Protein AF-A0ABD0R210-F1 (afdb_monomer)

Foldseek 3Di:
DCCVVVHPLCVVCVVPPSVVVVVLVVVVVQCVPPVRVPCPPPDPVVVVVVSD

Sequence (52 aa):
YQINARTELAVRYNDISPLENHHCAVAFQILSMPECNIFANVEPDSFKQIRQ

Nearest PDB structures (foldseek):
  6njh-assembly1_A  TM=9.576E-01  e=1.927E-03  Homo sapiens
  6njh-assembly3_C  TM=9.624E-01  e=2.615E-03  Homo sapiens
  4wcu-assembly1_B  TM=9.389E-01  e=2.423E-03  Homo sapiens
  3tvx-assembly2_B  TM=9.463E-01  e=3.045E-03  Homo sapiens
  4npv-assembly1_A  TM=9.785E-01  e=1.201E-02  Homo sapiens

Secondary structure (DSSP, 8-state):
-TTTTT-HHHHHTTTSSHHHHHHHHHHHHHHTSTTT-TTTTS-HHHHHHHH-

InterPro domains:
  IPR002073 3'5'-cyclic nucleotide phosphodiesterase, catalytic domain [PF00233] (1-52)
  IPR002073 3'5'-cyclic nucleotide phosphodiesterase, catalytic domain [PS51845] (1-52)
  IPR036971 3'5'-cyclic nucleotide 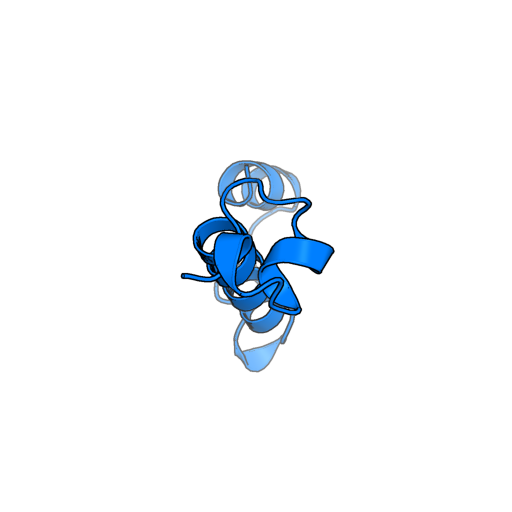phosphodiesterase, catalytic domain superfamily [G3DSA:1.10.1300.10] (1-52)

Radius of gyration: 14.2 Å; Cα contacts (8 Å, |Δi|>4): 26; chains: 1; bounding box: 29×15×38 Å

Mean predicted aligned error: 5.26 Å

Structure (mmCIF, N/CA/C/O backbone):
data_AF-A0ABD0R210-F1
#
_entry.id   AF-A0ABD0R210-F1
#
loop_
_atom_site.group_PDB
_atom_site.id
_atom_site.type_symbol
_atom_site.label_atom_id
_atom_site.label_alt_id
_atom_site.label_comp_id
_atom_site.label_asym_id
_atom_site.label_entity_id
_atom_site.label_seq_id
_atom_site.pdbx_PDB_ins_code
_atom_site.Cartn_x
_atom_site.Cartn_y
_atom_site.Cartn_z
_atom_site.occupancy
_atom_site.B_iso_or_equiv
_atom_site.auth_seq_id
_atom_site.auth_comp_id
_atom_site.auth_asym_id
_atom_site.auth_atom_id
_atom_site.pdbx_PDB_model_num
ATOM 1 N N . TYR A 1 1 ? 10.083 -7.049 -14.368 1.00 72.12 1 TYR A N 1
ATOM 2 C CA . TYR A 1 1 ? 9.098 -6.832 -15.451 1.00 72.12 1 TYR A CA 1
ATOM 3 C C . TYR A 1 1 ? 8.564 -5.403 -15.449 1.00 72.12 1 TYR A C 1
ATOM 5 O O . TYR A 1 1 ? 8.781 -4.718 -16.435 1.00 72.12 1 TYR A O 1
ATOM 13 N N . GLN A 1 2 ? 7.953 -4.930 -14.351 1.00 68.44 2 GLN A N 1
ATOM 14 C CA . GLN A 1 2 ? 7.277 -3.619 -14.276 1.00 68.44 2 GLN A CA 1
ATOM 15 C C . GLN A 1 2 ? 8.131 -2.431 -14.781 1.00 68.44 2 GLN A C 1
ATOM 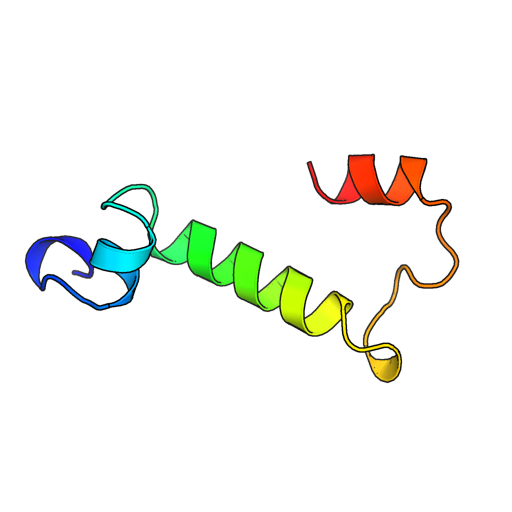17 O O . GLN A 1 2 ? 7.654 -1.678 -15.628 1.00 68.44 2 GLN A O 1
ATOM 22 N N . ILE A 1 3 ? 9.387 -2.320 -14.323 1.00 57.34 3 ILE A N 1
ATOM 23 C CA . ILE A 1 3 ? 10.332 -1.239 -14.681 1.00 57.34 3 ILE A CA 1
ATOM 24 C C . ILE A 1 3 ? 10.717 -1.301 -16.168 1.00 57.34 3 ILE A C 1
ATOM 26 O O . ILE A 1 3 ? 10.462 -0.376 -16.934 1.00 57.34 3 ILE A O 1
ATOM 30 N N . ASN A 1 4 ? 11.248 -2.441 -16.621 1.00 61.09 4 ASN A N 1
ATOM 31 C CA . ASN A 1 4 ? 11.706 -2.607 -18.008 1.00 61.09 4 ASN A CA 1
ATOM 32 C C . ASN A 1 4 ? 10.574 -2.481 -19.042 1.00 61.09 4 ASN A C 1
ATOM 34 O O . ASN A 1 4 ? 10.819 -2.054 -20.166 1.00 61.09 4 ASN A O 1
ATOM 38 N N . ALA A 1 5 ? 9.343 -2.841 -18.668 1.00 72.00 5 ALA A N 1
ATOM 39 C CA . ALA A 1 5 ? 8.164 -2.720 -19.520 1.00 72.00 5 ALA A CA 1
ATOM 40 C C . ALA A 1 5 ? 7.466 -1.348 -19.413 1.00 72.00 5 ALA A C 1
ATOM 42 O O . ALA A 1 5 ? 6.435 -1.160 -20.052 1.00 72.00 5 ALA A O 1
ATOM 43 N N . ARG A 1 6 ? 7.999 -0.402 -18.615 1.00 75.06 6 ARG A N 1
ATOM 44 C CA . ARG A 1 6 ? 7.428 0.943 -18.381 1.00 75.06 6 ARG A CA 1
ATOM 45 C C . ARG A 1 6 ? 5.927 0.920 -18.099 1.00 75.06 6 ARG A C 1
ATOM 47 O O . ARG A 1 6 ? 5.149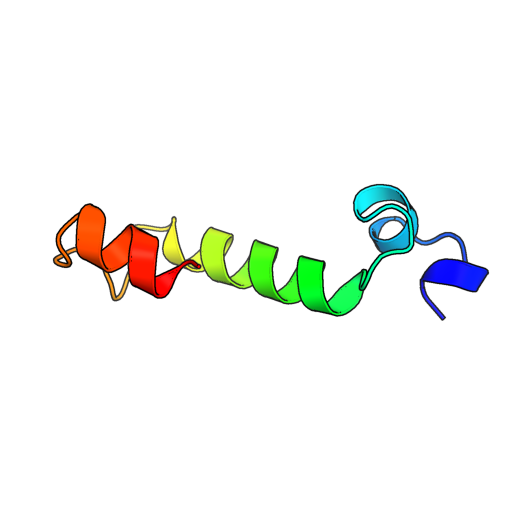 1.717 -18.616 1.00 75.06 6 ARG A O 1
ATOM 54 N N . THR A 1 7 ? 5.529 -0.053 -17.295 1.00 77.06 7 THR A N 1
ATOM 55 C CA . THR A 1 7 ? 4.139 -0.232 -16.875 1.00 77.06 7 THR A CA 1
ATOM 56 C C . THR A 1 7 ? 3.632 0.983 -16.099 1.00 77.06 7 THR A C 1
ATOM 58 O O . THR A 1 7 ? 4.409 1.733 -15.510 1.00 77.06 7 THR A O 1
ATOM 61 N N . GLU A 1 8 ? 2.313 1.148 -16.031 1.00 79.31 8 GLU A N 1
ATOM 62 C CA . GLU A 1 8 ? 1.684 2.227 -15.264 1.00 79.31 8 GLU A CA 1
ATOM 63 C C . GLU A 1 8 ? 2.130 2.241 -13.791 1.00 79.31 8 GLU A C 1
ATOM 65 O O . GLU A 1 8 ? 2.321 3.310 -13.220 1.00 79.31 8 GLU A O 1
ATOM 70 N N . LEU A 1 9 ? 2.370 1.069 -13.189 1.00 71.38 9 LEU A N 1
ATOM 71 C CA . LEU A 1 9 ? 2.885 0.959 -11.820 1.00 71.38 9 LEU A CA 1
ATOM 72 C C . LEU A 1 9 ? 4.329 1.453 -11.699 1.00 71.38 9 LEU A C 1
ATOM 74 O O . LEU A 1 9 ? 4.658 2.138 -10.736 1.00 71.38 9 LEU A O 1
ATOM 78 N N . ALA A 1 10 ? 5.182 1.143 -12.675 1.00 69.50 10 ALA A N 1
ATOM 79 C CA . ALA A 1 10 ? 6.557 1.631 -12.702 1.00 69.50 10 ALA A CA 1
ATOM 80 C C . ALA A 1 10 ? 6.618 3.160 -12.835 1.00 69.50 1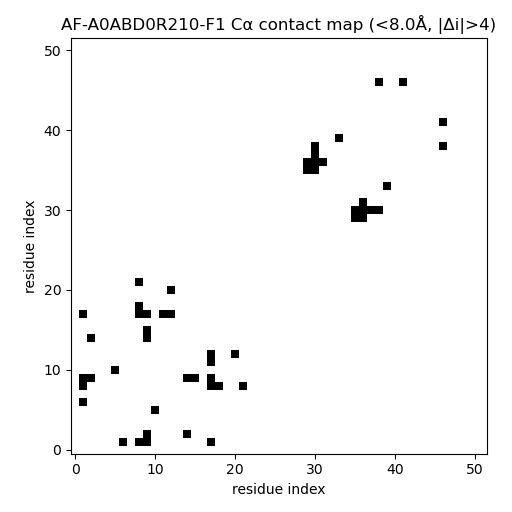0 ALA A C 1
ATOM 82 O O . ALA A 1 10 ? 7.345 3.807 -12.088 1.00 69.50 10 ALA A O 1
ATOM 83 N N . VAL A 1 11 ? 5.770 3.746 -13.688 1.00 76.31 11 VAL A N 1
ATOM 84 C CA . VAL A 1 11 ? 5.637 5.208 -13.808 1.00 76.31 11 VAL A CA 1
ATOM 85 C C . VAL A 1 11 ? 5.062 5.819 -12.525 1.00 76.31 11 VAL A C 1
ATOM 87 O O . VAL A 1 11 ? 5.610 6.786 -12.005 1.00 76.31 11 VAL A O 1
ATOM 90 N N . ARG A 1 12 ? 3.986 5.241 -11.975 1.00 79.44 12 ARG A N 1
ATOM 91 C CA . ARG A 1 12 ? 3.319 5.722 -10.751 1.00 79.44 12 ARG A CA 1
ATOM 92 C C . ARG A 1 12 ? 4.246 5.725 -9.537 1.00 79.44 12 ARG A C 1
ATOM 94 O O . ARG A 1 12 ? 4.146 6.628 -8.711 1.00 79.44 12 ARG A O 1
ATOM 101 N N . TYR A 1 13 ? 5.122 4.730 -9.426 1.00 85.75 13 TYR A N 1
ATOM 102 C CA . TYR A 1 13 ? 6.036 4.573 -8.294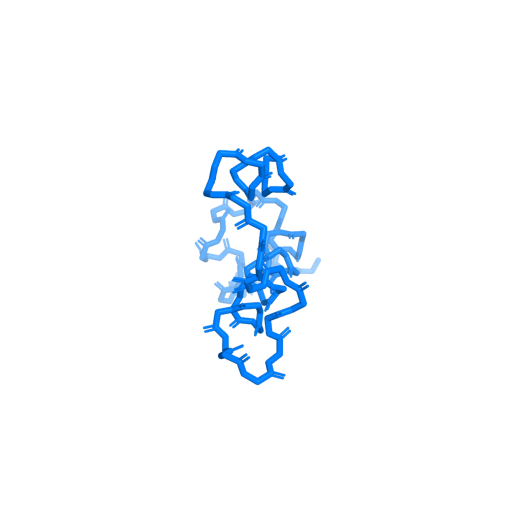 1.00 85.75 13 TYR A CA 1
ATOM 103 C C . TYR A 1 13 ? 7.489 4.935 -8.621 1.00 85.75 13 TYR A C 1
ATOM 105 O O . TYR A 1 13 ? 8.380 4.628 -7.835 1.00 85.75 13 TYR A O 1
ATOM 113 N N . ASN A 1 14 ? 7.731 5.626 -9.741 1.00 80.69 14 ASN A N 1
ATOM 114 C CA . ASN A 1 14 ? 9.054 6.102 -10.165 1.00 80.69 14 ASN A CA 1
ATOM 115 C C . ASN A 1 14 ? 10.142 5.016 -10.097 1.00 80.69 14 ASN A C 1
ATOM 117 O O . ASN A 1 14 ? 11.231 5.256 -9.584 1.00 80.69 14 ASN A O 1
ATOM 121 N N . ASP A 1 15 ? 9.818 3.807 -10.555 1.00 77.56 15 ASP A N 1
ATOM 122 C CA . ASP A 1 15 ? 10.678 2.616 -10.520 1.00 77.56 15 ASP A CA 1
ATOM 123 C C . ASP A 1 15 ? 11.125 2.142 -9.118 1.00 77.56 15 ASP A C 1
ATOM 125 O O . ASP A 1 15 ? 11.875 1.171 -9.001 1.00 77.56 15 ASP A O 1
ATOM 129 N N . ILE A 1 16 ? 10.618 2.747 -8.039 1.00 81.06 16 ILE A N 1
ATOM 130 C CA . ILE A 1 16 ? 10.915 2.367 -6.654 1.00 81.06 16 ILE A CA 1
ATOM 131 C C . ILE A 1 16 ? 9.843 1.393 -6.167 1.00 81.06 16 ILE A C 1
ATOM 133 O O . ILE A 1 16 ? 8.698 1.781 -5.933 1.00 81.06 16 ILE A O 1
ATOM 137 N N . SER A 1 17 ? 10.221 0.122 -6.002 1.00 83.19 17 SER A N 1
ATOM 138 C CA . SER A 1 17 ? 9.381 -0.950 -5.434 1.00 83.19 17 SER A CA 1
ATOM 139 C C . SER A 1 17 ? 7.907 -0.891 -5.894 1.00 83.19 17 SER A C 1
ATOM 141 O O . SER A 1 17 ? 6.997 -0.722 -5.075 1.00 83.19 17 SER A O 1
ATOM 143 N N . PRO A 1 18 ? 7.637 -0.928 -7.217 1.00 77.62 18 PRO A N 1
ATOM 144 C CA . PRO A 1 18 ? 6.324 -0.586 -7.764 1.00 77.62 18 PRO A CA 1
ATOM 145 C C . PRO A 1 18 ? 5.216 -1.566 -7.369 1.00 77.62 18 PRO A C 1
ATOM 147 O O . PRO A 1 18 ? 4.051 -1.181 -7.346 1.00 77.62 18 PRO A O 1
ATOM 150 N N . LEU A 1 19 ? 5.547 -2.823 -7.064 1.00 83.38 19 LEU A N 1
ATOM 151 C CA . LEU A 1 19 ? 4.557 -3.807 -6.620 1.00 83.38 19 LEU A CA 1
ATOM 152 C C . LEU A 1 19 ? 4.277 -3.673 -5.126 1.00 83.38 19 LEU A C 1
ATOM 154 O O . LEU A 1 19 ? 3.121 -3.668 -4.722 1.00 83.38 19 LEU A O 1
ATOM 158 N N . GLU A 1 20 ? 5.313 -3.497 -4.315 1.00 86.88 20 GLU A N 1
ATOM 159 C CA . GLU A 1 20 ? 5.208 -3.328 -2.867 1.00 86.88 20 GLU A CA 1
ATOM 160 C C . GLU A 1 20 ? 4.407 -2.065 -2.532 1.00 86.88 20 GLU A C 1
ATOM 162 O O . GLU A 1 20 ? 3.472 -2.109 -1.732 1.00 86.88 20 GLU 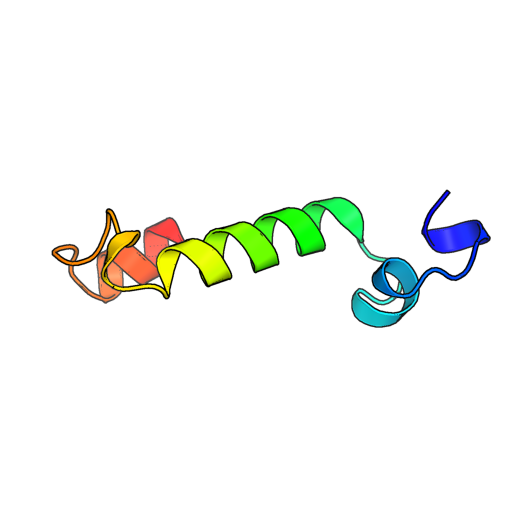A O 1
ATOM 167 N N . ASN A 1 21 ? 4.690 -0.958 -3.226 1.00 82.00 21 ASN A N 1
ATOM 168 C CA . ASN A 1 21 ? 3.917 0.271 -3.085 1.00 82.00 21 ASN A CA 1
ATOM 169 C C . ASN A 1 21 ? 2.470 0.115 -3.579 1.00 82.00 21 ASN A C 1
ATOM 171 O O . ASN A 1 21 ? 1.556 0.702 -2.993 1.00 82.00 21 ASN A O 1
ATOM 175 N N . HIS A 1 22 ? 2.238 -0.691 -4.621 1.00 88.12 22 HIS A N 1
ATOM 176 C CA . HIS A 1 22 ? 0.887 -0.994 -5.087 1.00 88.12 22 HIS A CA 1
ATOM 177 C C . HIS A 1 22 ? 0.095 -1.805 -4.061 1.00 88.12 22 HIS A C 1
ATOM 179 O O . HIS A 1 22 ? -1.046 -1.455 -3.761 1.00 88.12 22 HIS A O 1
ATOM 185 N N . HIS A 1 23 ? 0.702 -2.837 -3.472 1.00 90.75 23 HIS A N 1
ATOM 186 C CA . HIS A 1 23 ? 0.073 -3.650 -2.433 1.00 90.75 23 HIS A CA 1
ATOM 187 C C . HIS A 1 23 ? -0.315 -2.800 -1.219 1.00 90.75 23 HIS A C 1
ATOM 189 O O . HIS A 1 23 ? -1.457 -2.877 -0.764 1.00 90.75 23 HIS A O 1
ATOM 195 N N . CYS A 1 24 ? 0.589 -1.935 -0.745 1.00 88.56 24 CYS A N 1
ATOM 196 C CA . CYS A 1 24 ? 0.291 -1.019 0.356 1.00 88.56 24 CYS A CA 1
ATOM 197 C C . CYS A 1 24 ? -0.843 -0.047 0.002 1.00 88.56 24 CYS A C 1
ATOM 199 O O . CYS A 1 24 ? -1.761 0.142 0.799 1.00 88.56 24 CYS A O 1
ATOM 201 N N . ALA A 1 25 ? -0.827 0.542 -1.198 1.00 90.19 25 ALA A N 1
ATOM 202 C CA . ALA A 1 25 ? -1.880 1.458 -1.632 1.00 90.19 25 ALA A CA 1
ATOM 203 C C . ALA A 1 25 ? -3.259 0.779 -1.667 1.00 90.19 25 ALA A C 1
ATOM 205 O O . ALA A 1 25 ? -4.223 1.331 -1.139 1.00 90.19 25 ALA A O 1
ATOM 206 N N . VAL A 1 26 ? -3.341 -0.434 -2.222 1.00 93.00 26 VAL A N 1
ATOM 207 C CA . VAL A 1 26 ? -4.587 -1.212 -2.280 1.00 93.00 26 VAL A CA 1
ATOM 208 C C . VAL A 1 26 ? -5.068 -1.595 -0.879 1.00 93.00 26 VAL A C 1
ATOM 210 O O . VAL A 1 26 ? -6.253 -1.451 -0.587 1.00 93.00 26 VAL A O 1
ATOM 213 N N . ALA A 1 27 ? -4.168 -2.014 0.016 1.00 90.81 27 ALA A N 1
ATOM 214 C CA . ALA A 1 27 ? -4.526 -2.361 1.390 1.00 90.81 27 ALA A CA 1
ATOM 215 C C . ALA A 1 27 ? -5.175 -1.180 2.133 1.00 90.81 27 ALA A C 1
ATOM 217 O O . ALA A 1 27 ? -6.248 -1.330 2.716 1.00 90.81 27 ALA A O 1
ATOM 218 N N . PHE A 1 28 ? -4.584 0.018 2.059 1.00 91.06 28 PHE A N 1
ATOM 219 C CA . PHE A 1 28 ? -5.164 1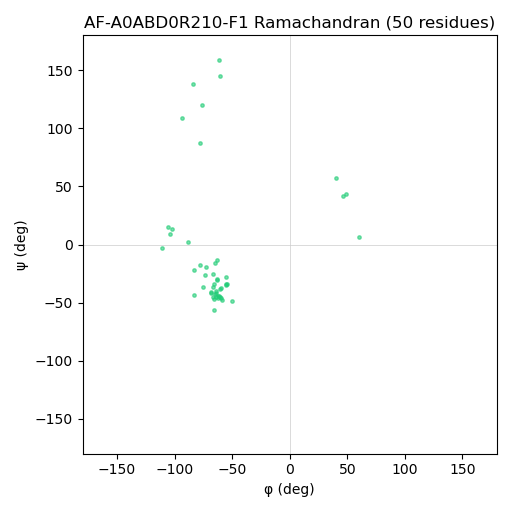.206 2.699 1.00 91.06 28 PHE A CA 1
ATOM 220 C C . PHE A 1 28 ? -6.399 1.748 1.977 1.00 91.06 28 PHE A C 1
ATOM 222 O O . PHE A 1 28 ? -7.253 2.348 2.626 1.00 91.06 28 PHE A O 1
ATOM 229 N N . GLN A 1 29 ? -6.533 1.517 0.670 1.00 92.50 29 GLN A N 1
ATOM 230 C CA . GLN A 1 29 ? -7.769 1.817 -0.049 1.00 92.50 29 GLN A CA 1
ATOM 231 C C . GLN A 1 29 ? -8.926 0.951 0.466 1.00 92.50 29 GLN A C 1
ATOM 233 O O . GLN A 1 29 ? -9.992 1.486 0.754 1.00 92.50 29 GLN A O 1
ATOM 238 N N . ILE A 1 30 ? -8.712 -0.353 0.663 1.00 93.25 30 ILE A N 1
ATOM 239 C CA . ILE A 1 30 ? -9.724 -1.246 1.251 1.00 93.25 30 ILE A CA 1
ATOM 240 C C . ILE A 1 30 ? -10.058 -0.808 2.682 1.00 93.25 30 ILE A C 1
ATOM 242 O O . ILE A 1 30 ? -11.226 -0.664 3.020 1.00 93.25 30 ILE A O 1
ATOM 246 N N . LEU A 1 31 ? -9.049 -0.511 3.508 1.00 92.56 31 LEU A N 1
ATOM 247 C CA . LEU A 1 31 ? -9.261 -0.039 4.884 1.00 92.56 31 LEU A CA 1
ATOM 248 C C . LEU A 1 31 ? -9.953 1.333 4.970 1.00 92.56 31 LEU A C 1
ATOM 250 O O . LEU A 1 31 ? -10.447 1.690 6.036 1.00 92.56 31 LEU A O 1
ATOM 254 N N . SER A 1 32 ? -9.998 2.107 3.880 1.00 89.88 32 SER A N 1
ATOM 255 C CA . SER A 1 32 ? -10.749 3.368 3.829 1.00 89.88 32 SER A CA 1
ATOM 256 C C . SER A 1 32 ? -12.258 3.170 3.652 1.00 89.88 32 SER A C 1
ATOM 258 O O . SER A 1 32 ? -13.029 4.086 3.936 1.00 89.88 32 SER A 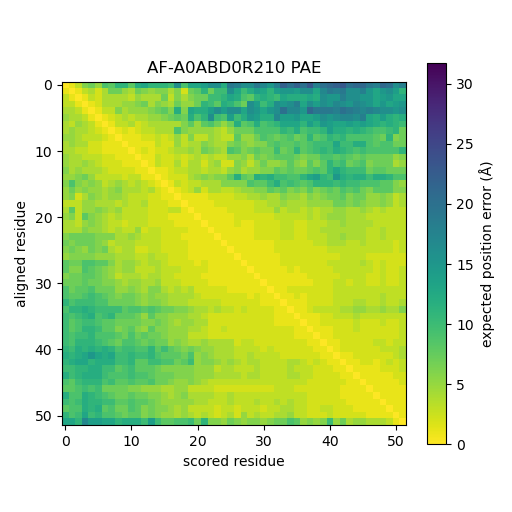O 1
ATOM 260 N N . MET A 1 33 ? -12.684 1.981 3.214 1.00 94.31 33 MET A N 1
ATOM 261 C CA . MET A 1 33 ? -14.092 1.610 3.091 1.00 94.31 33 MET A CA 1
ATOM 262 C C . MET A 1 33 ? -14.641 1.303 4.496 1.00 94.31 33 MET A C 1
ATOM 264 O O . MET A 1 33 ? -14.104 0.411 5.161 1.00 94.31 33 MET A O 1
ATOM 268 N N . PRO A 1 34 ? -15.672 2.018 4.993 1.00 92.00 34 PRO A N 1
ATOM 269 C CA . PRO A 1 34 ? -16.183 1.837 6.356 1.00 92.00 34 PRO A CA 1
ATOM 270 C C . PRO A 1 34 ? -16.567 0.390 6.699 1.00 92.00 34 PRO A C 1
ATOM 272 O O . PRO A 1 34 ? -16.360 -0.055 7.824 1.00 92.00 34 PRO A O 1
ATOM 275 N N . GLU A 1 35 ? -17.077 -0.358 5.724 1.00 94.31 35 GLU A N 1
ATOM 276 C CA . GLU A 1 35 ? -17.469 -1.765 5.830 1.00 94.31 35 GLU A CA 1
ATOM 277 C C . GLU A 1 35 ? -16.284 -2.741 5.917 1.00 94.31 35 GLU A C 1
ATOM 279 O O . GLU A 1 35 ? -16.450 -3.870 6.376 1.00 94.31 35 GLU A O 1
ATOM 284 N N . CYS A 1 36 ? -15.089 -2.316 5.499 1.00 91.12 36 CYS A N 1
ATOM 285 C CA . CYS A 1 36 ? -13.861 -3.115 5.525 1.00 91.12 36 CYS A CA 1
ATOM 286 C C . CYS A 1 36 ? -12.836 -2.601 6.547 1.00 91.12 36 CYS A C 1
ATOM 288 O O . CYS A 1 36 ? -11.778 -3.213 6.723 1.00 91.12 36 CYS A O 1
ATOM 290 N N . ASN A 1 37 ? -13.121 -1.489 7.228 1.00 93.88 37 ASN A N 1
ATOM 291 C CA . ASN A 1 37 ? -12.198 -0.878 8.171 1.00 93.88 37 ASN A CA 1
ATOM 292 C C . ASN A 1 37 ? -12.182 -1.628 9.513 1.00 93.88 37 ASN A C 1
ATOM 294 O O . ASN A 1 37 ? -12.852 -1.254 10.475 1.00 93.88 37 ASN A O 1
ATOM 298 N N . ILE A 1 38 ? -11.342 -2.660 9.607 1.00 94.56 38 ILE A N 1
ATOM 299 C CA . ILE A 1 38 ? -11.103 -3.397 10.860 1.00 94.56 38 ILE A CA 1
ATOM 300 C C . ILE A 1 38 ? -10.475 -2.531 11.968 1.00 94.56 38 ILE A C 1
ATOM 302 O O . ILE A 1 38 ? -10.477 -2.927 13.131 1.00 94.56 38 ILE A O 1
ATOM 306 N N . PHE A 1 39 ? -9.967 -1.342 11.627 1.00 93.75 39 PHE A N 1
ATOM 307 C CA . PHE A 1 39 ? -9.390 -0.373 12.557 1.00 93.75 39 PHE A CA 1
ATOM 308 C C . PHE A 1 39 ? -10.341 0.792 12.872 1.00 93.75 39 PHE A C 1
ATOM 310 O O . PHE A 1 39 ? -9.907 1.781 13.455 1.00 93.75 39 PHE A O 1
ATOM 317 N N . ALA A 1 40 ? -11.633 0.696 12.529 1.00 91.62 40 ALA A N 1
ATOM 318 C CA . ALA A 1 40 ? -12.602 1.788 12.686 1.00 91.62 40 ALA A CA 1
ATOM 319 C C . ALA A 1 40 ? -12.710 2.347 14.118 1.00 91.62 40 ALA A C 1
ATOM 321 O O . ALA A 1 40 ? -13.029 3.518 14.291 1.00 91.62 40 ALA A O 1
ATOM 322 N N . ASN A 1 41 ? -12.421 1.523 15.129 1.00 93.12 41 ASN A N 1
ATOM 323 C CA . ASN A 1 41 ? -12.483 1.899 16.545 1.00 93.12 41 ASN A CA 1
ATOM 324 C C . ASN A 1 41 ? -11.100 2.137 17.178 1.00 93.12 41 ASN A C 1
ATOM 326 O O . ASN A 1 41 ? -10.995 2.248 18.398 1.00 93.12 41 ASN A O 1
ATOM 330 N N . VAL A 1 42 ? -10.032 2.162 16.379 1.00 93.06 42 VAL A N 1
ATOM 331 C CA . VAL A 1 42 ? -8.673 2.440 16.857 1.00 93.06 42 VAL A CA 1
ATOM 332 C C . VAL A 1 42 ? -8.469 3.950 16.929 1.00 93.06 42 VAL A C 1
ATOM 334 O O . VAL A 1 42 ? -8.874 4.681 16.025 1.00 93.06 42 VAL A O 1
ATOM 337 N N . GLU A 1 43 ? -7.822 4.429 17.993 1.00 95.00 43 GLU A N 1
ATOM 338 C CA . GLU A 1 43 ? -7.519 5.854 18.119 1.00 95.00 43 GLU A CA 1
ATOM 339 C C . GLU A 1 43 ? -6.625 6.346 16.964 1.00 95.00 43 GLU A C 1
ATOM 341 O O . GLU A 1 43 ? -5.732 5.616 16.514 1.00 95.00 43 GLU A O 1
ATOM 346 N N . PRO A 1 44 ? -6.802 7.596 16.493 1.00 90.25 44 PRO A N 1
ATOM 347 C CA . PRO A 1 44 ? -6.086 8.107 15.325 1.00 90.25 44 PRO A CA 1
ATOM 348 C C . PRO A 1 44 ? -4.560 8.002 15.423 1.00 90.25 44 PRO A C 1
ATOM 350 O O . PRO A 1 44 ? -3.897 7.769 14.412 1.00 90.25 44 PRO A O 1
ATOM 353 N N . ASP A 1 45 ? -3.986 8.156 16.617 1.00 93.56 45 ASP A N 1
ATOM 354 C CA . ASP A 1 45 ? -2.536 8.071 16.806 1.00 93.56 45 ASP A CA 1
ATOM 355 C C . ASP A 1 45 ? -2.015 6.630 16.754 1.00 93.56 45 ASP A C 1
ATOM 357 O O . ASP A 1 45 ? -0.980 6.378 16.134 1.00 93.56 45 ASP A O 1
ATOM 361 N N . SER A 1 46 ? -2.765 5.660 17.281 1.00 91.19 46 SER A N 1
ATOM 362 C CA . SER A 1 46 ? -2.456 4.236 17.107 1.00 91.19 46 SER A CA 1
ATOM 363 C C . SER A 1 46 ? -2.618 3.798 15.650 1.00 91.19 46 SER A C 1
ATOM 365 O O . SER A 1 46 ? -1.799 3.035 15.143 1.00 91.19 46 SER A O 1
ATOM 367 N N . PHE A 1 47 ? -3.608 4.330 14.928 1.00 91.88 47 PHE A N 1
ATOM 368 C CA . PHE A 1 47 ? -3.760 4.057 13.497 1.00 91.88 47 PHE A CA 1
ATOM 369 C C . PHE A 1 47 ? -2.576 4.588 12.674 1.00 91.88 47 PHE A C 1
ATOM 371 O O . PHE A 1 47 ? -2.092 3.902 11.774 1.00 91.88 47 PHE A O 1
ATOM 378 N N . LYS A 1 48 ? -2.052 5.779 13.004 1.00 90.06 48 LYS A N 1
ATOM 379 C CA . LYS A 1 48 ? -0.831 6.309 12.367 1.00 90.06 48 LYS A CA 1
ATOM 380 C C . LYS A 1 48 ? 0.373 5.395 12.588 1.00 90.06 48 LYS A C 1
ATOM 382 O O . LYS A 1 48 ? 1.166 5.246 11.665 1.00 90.06 48 LYS A O 1
ATOM 387 N N . GLN A 1 49 ? 0.499 4.793 13.773 1.00 91.81 49 GLN A N 1
ATOM 388 C CA . GLN A 1 49 ? 1.562 3.826 14.059 1.00 91.81 49 GLN A CA 1
ATOM 389 C C . GLN A 1 49 ? 1.386 2.523 13.275 1.00 91.81 49 GLN A C 1
ATOM 391 O O . GLN A 1 49 ? 2.359 2.022 12.735 1.00 91.81 49 GLN A O 1
ATOM 396 N N . ILE A 1 50 ? 0.159 2.005 13.160 1.00 88.62 50 ILE A N 1
ATOM 397 C CA . ILE A 1 50 ? -0.144 0.798 12.367 1.00 88.62 50 ILE A CA 1
ATOM 398 C C . ILE A 1 50 ? 0.150 1.015 10.874 1.00 88.62 50 ILE A C 1
ATOM 400 O O . ILE A 1 50 ? 0.474 0.070 10.159 1.00 88.62 50 ILE A O 1
ATOM 404 N N . ARG A 1 51 ? 0.009 2.254 10.392 1.00 89.06 51 ARG A N 1
ATOM 405 C CA . ARG A 1 51 ? 0.231 2.623 8.991 1.00 89.06 51 ARG A CA 1
ATOM 406 C C . ARG A 1 51 ? 1.702 2.877 8.623 1.00 89.06 51 ARG A C 1
ATOM 408 O O . ARG A 1 51 ? 1.999 2.861 7.428 1.00 89.06 51 ARG A O 1
ATOM 415 N N . GLN A 1 52 ? 2.565 3.189 9.593 1.00 79.75 52 GLN A N 1
ATOM 416 C CA . GLN A 1 52 ? 3.993 3.460 9.359 1.00 79.75 52 GLN A CA 1
ATOM 417 C C . GLN A 1 52 ? 4.749 2.200 8.943 1.00 79.75 52 GLN A C 1
ATOM 419 O O . GLN A 1 52 ? 5.603 2.341 8.040 1.00 79.75 52 GLN A O 1
#

Solvent-accessible surface area (backbone atoms only — not comparable to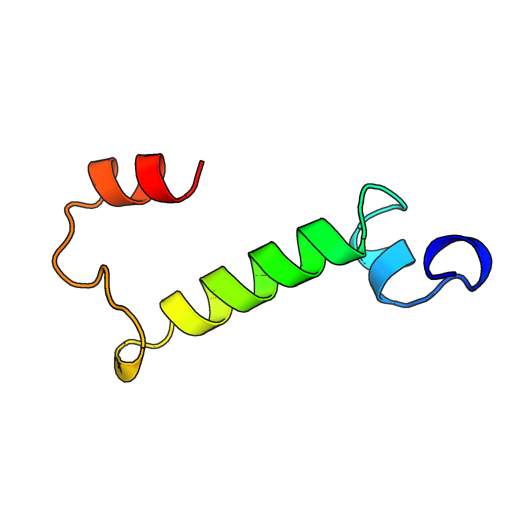 full-atom values): 3138 Å² total; per-residue (Å²): 107,52,58,88,66,65,31,72,48,14,63,74,38,71,61,54,59,32,63,63,54,46,53,53,51,52,53,54,53,49,45,67,38,80,93,59,25,89,61,73,88,52,55,72,69,59,48,52,60,77,70,107

pLDDT: mean 85.21, std 9.15, range [57.34, 95.0]

Organism: Cirrhinus mrigala (NCBI:txid683832)